Protein AF-A0A1X7VQL9-F1 (afdb_monomer_lite)

Organism: Amphimedon queenslandica (NCBI:txid400682)

Foldseek 3Di:
DLVVCVVVDVDPALVVLLVCCCVPVVVVLVVDPCSVPPPDPVSVVVVVVVVQVSLCSSNVDPPDDPVVSCVVSVD

pLDDT: mean 82.18, std 6.49, range [61.0, 91.12]

Structure (mmCIF, N/CA/C/O backbone):
data_AF-A0A1X7VQL9-F1
#
_entry.id   AF-A0A1X7VQL9-F1
#
loop_
_atom_site.group_PDB
_atom_site.id
_atom_site.type_symbol
_atom_site.label_atom_id
_atom_site.label_alt_id
_atom_site.label_comp_id
_atom_site.label_asym_id
_atom_site.label_entity_id
_atom_site.label_seq_id
_atom_site.pdbx_PDB_ins_code
_atom_site.Cartn_x
_atom_site.Cartn_y
_atom_site.Cartn_z
_atom_site.occupancy
_atom_site.B_iso_or_equiv
_atom_site.auth_seq_id
_atom_site.auth_comp_id
_atom_site.auth_asym_id
_atom_site.auth_atom_id
_atom_site.pdbx_PDB_model_num
ATOM 1 N N . MET A 1 1 ? -5.833 9.226 -3.195 1.00 76.19 1 MET A N 1
ATOM 2 C CA . MET A 1 1 ? -6.599 8.218 -2.426 1.00 76.19 1 MET A CA 1
ATOM 3 C C . MET A 1 1 ? -6.279 8.216 -0.929 1.00 76.19 1 MET A C 1
ATOM 5 O O . MET A 1 1 ? -7.133 8.619 -0.159 1.00 76.19 1 MET A O 1
ATOM 9 N N . LEU A 1 2 ? -5.065 7.847 -0.489 1.00 79.50 2 LEU A N 1
ATOM 10 C CA . LEU A 1 2 ? -4.724 7.767 0.950 1.00 79.50 2 LEU A CA 1
ATOM 11 C C . LEU A 1 2 ? -4.989 9.069 1.732 1.00 79.50 2 LEU A C 1
ATOM 13 O O . LEU A 1 2 ? -5.526 9.030 2.833 1.00 79.50 2 LEU A O 1
ATOM 17 N N . GLY A 1 3 ? -4.665 10.228 1.149 1.00 81.50 3 GLY A N 1
ATOM 18 C CA . GLY A 1 3 ? -4.954 11.529 1.767 1.00 81.50 3 GLY A CA 1
ATOM 19 C C . GLY A 1 3 ? -6.451 11.832 1.911 1.00 81.50 3 GLY A C 1
ATOM 20 O O . GLY A 1 3 ? -6.841 12.471 2.880 1.00 81.50 3 GLY A O 1
ATOM 21 N N . LEU A 1 4 ? -7.284 11.330 0.991 1.00 83.81 4 LEU A N 1
ATOM 22 C CA . LEU A 1 4 ? -8.743 11.426 1.083 1.00 83.81 4 LEU A CA 1
ATOM 23 C C . LEU A 1 4 ? -9.250 10.543 2.228 1.00 83.81 4 LEU A C 1
ATOM 25 O O . LEU A 1 4 ? -9.971 11.028 3.086 1.00 83.81 4 LEU A O 1
ATOM 29 N N . LEU A 1 5 ? -8.783 9.290 2.307 1.00 82.88 5 LEU A N 1
ATOM 30 C CA . LEU A 1 5 ? -9.141 8.373 3.396 1.00 82.88 5 LEU A CA 1
ATOM 31 C C . LEU A 1 5 ? -8.791 8.947 4.769 1.00 82.88 5 LEU A C 1
ATOM 33 O O . LEU A 1 5 ? -9.596 8.856 5.686 1.00 82.88 5 LEU A O 1
ATOM 37 N N . LYS A 1 6 ? -7.626 9.594 4.892 1.00 80.06 6 LYS A N 1
ATOM 38 C CA . LYS A 1 6 ? -7.210 10.265 6.129 1.00 80.06 6 LYS A CA 1
ATOM 39 C C . LYS A 1 6 ? -8.124 11.432 6.522 1.00 80.06 6 LYS A C 1
ATOM 41 O O . LYS A 1 6 ? -8.258 11.705 7.707 1.00 80.06 6 LYS A O 1
ATOM 46 N N . ARG A 1 7 ? -8.713 12.136 5.551 1.00 82.44 7 ARG A N 1
ATOM 47 C CA . ARG A 1 7 ? -9.627 13.264 5.800 1.00 82.44 7 ARG A CA 1
ATOM 48 C C . ARG A 1 7 ? -11.060 12.804 6.061 1.00 82.44 7 ARG A C 1
ATOM 50 O O . ARG A 1 7 ? -11.720 13.373 6.916 1.00 82.44 7 ARG A O 1
ATOM 57 N N . SER A 1 8 ? -11.527 11.789 5.339 1.00 82.69 8 SER A N 1
ATOM 58 C CA . SER A 1 8 ? -12.901 11.285 5.435 1.00 82.69 8 SER A CA 1
ATOM 59 C C . SER A 1 8 ? -13.115 10.346 6.622 1.00 82.69 8 SER A C 1
ATOM 61 O O . SER A 1 8 ? -14.207 10.313 7.176 1.00 82.69 8 SER A O 1
ATOM 63 N N . PHE A 1 9 ? -12.091 9.591 7.033 1.00 75.88 9 PHE A N 1
ATOM 64 C CA . PHE A 1 9 ? -12.185 8.636 8.136 1.00 75.88 9 PHE A CA 1
ATOM 65 C C . PHE A 1 9 ? -11.234 9.032 9.271 1.00 75.88 9 PHE A C 1
ATOM 67 O O . PHE A 1 9 ? -10.034 8.766 9.218 1.00 75.88 9 PHE A O 1
ATOM 74 N N . SER A 1 10 ? -11.789 9.632 10.329 1.00 69.56 10 SER A N 1
ATOM 75 C CA . SER A 1 10 ? -11.050 10.010 11.550 1.00 69.56 10 SER A CA 1
ATOM 76 C C . SER A 1 10 ? -10.815 8.826 12.512 1.00 69.56 10 SER A C 1
ATOM 78 O O . SER A 1 10 ? -10.191 8.958 13.562 1.00 69.56 10 SER A O 1
ATOM 80 N N . CYS A 1 11 ? -11.303 7.628 12.175 1.00 69.06 11 CYS A N 1
ATOM 81 C CA . CYS A 1 11 ? -11.225 6.460 13.050 1.00 69.06 11 CYS A CA 1
ATOM 82 C C . CYS A 1 11 ? -9.765 6.088 13.365 1.00 69.06 11 CYS A C 1
ATOM 84 O O . CYS A 1 11 ? -8.942 5.921 12.458 1.00 69.06 11 CYS A O 1
ATOM 86 N N . ASN A 1 12 ? -9.448 5.901 14.651 1.00 72.62 12 ASN A N 1
ATOM 87 C CA . ASN A 1 12 ? -8.107 5.514 15.104 1.00 72.62 12 ASN A CA 1
ATOM 88 C C . ASN A 1 12 ? -7.866 3.995 15.129 1.00 72.62 12 ASN A C 1
ATOM 90 O O . ASN A 1 12 ? -6.808 3.536 15.544 1.00 72.62 12 ASN A O 1
ATOM 94 N N . ASN A 1 13 ? -8.842 3.199 14.685 1.00 84.19 13 ASN A N 1
ATOM 95 C CA . ASN A 1 13 ? -8.733 1.748 14.724 1.00 84.19 13 ASN A CA 1
ATOM 96 C C . ASN A 1 13 ? -7.930 1.217 13.521 1.00 84.19 13 ASN A C 1
ATOM 98 O O . ASN A 1 13 ? -8.335 1.365 12.363 1.00 84.19 13 ASN A O 1
ATOM 102 N N . ILE A 1 14 ? -6.807 0.562 13.817 1.00 83.62 14 ILE A N 1
ATOM 103 C CA . ILE A 1 14 ? -5.864 -0.025 12.853 1.00 83.62 14 ILE A CA 1
ATOM 104 C C . ILE A 1 14 ? -6.580 -1.010 11.917 1.00 83.62 14 ILE A C 1
ATOM 106 O O . ILE A 1 14 ? -6.365 -0.998 10.704 1.00 83.62 14 ILE A O 1
ATOM 110 N N . THR A 1 15 ? -7.490 -1.828 12.453 1.00 85.38 15 THR A N 1
ATOM 111 C CA . THR A 1 15 ? -8.229 -2.842 11.677 1.00 85.38 15 THR A CA 1
ATOM 112 C C . THR A 1 15 ? -9.131 -2.217 10.610 1.00 85.38 15 THR A C 1
ATOM 114 O O . THR A 1 15 ? -9.166 -2.680 9.467 1.00 85.38 15 THR A O 1
ATOM 117 N N . VAL A 1 16 ? -9.810 -1.120 10.953 1.00 86.62 16 VAL A N 1
ATOM 118 C CA . VAL A 1 16 ? -10.681 -0.369 10.040 1.00 86.62 16 VAL A CA 1
ATOM 119 C C . VAL A 1 16 ? -9.847 0.304 8.955 1.00 86.62 16 VAL A C 1
ATOM 121 O O . VAL A 1 16 ? -10.156 0.167 7.771 1.00 86.62 16 VAL A O 1
ATOM 124 N N . ARG A 1 17 ? -8.732 0.951 9.324 1.00 86.19 17 ARG A N 1
ATOM 125 C CA . ARG A 1 17 ? -7.804 1.554 8.352 1.00 86.19 17 ARG A CA 1
ATOM 126 C C . ARG A 1 17 ? -7.219 0.511 7.398 1.00 86.19 17 ARG A C 1
ATOM 128 O O . ARG A 1 17 ? -7.148 0.773 6.197 1.00 86.19 17 ARG A O 1
ATOM 135 N N . LYS A 1 18 ? -6.863 -0.681 7.897 1.00 87.00 18 LYS A N 1
ATOM 136 C CA . LYS A 1 18 ? -6.401 -1.809 7.070 1.00 87.00 18 LYS A CA 1
ATOM 137 C C . LYS A 1 18 ? -7.477 -2.232 6.070 1.00 87.00 18 LYS A C 1
ATOM 139 O O . LYS A 1 18 ? -7.183 -2.326 4.881 1.00 87.00 18 LYS A O 1
ATOM 144 N N . ARG A 1 19 ? -8.722 -2.442 6.518 1.00 88.81 19 ARG A N 1
ATOM 145 C CA . ARG A 1 19 ? -9.833 -2.815 5.622 1.00 88.81 19 ARG A CA 1
ATOM 146 C C . ARG A 1 19 ? -10.085 -1.758 4.551 1.00 88.81 19 ARG A C 1
ATOM 148 O O . ARG A 1 19 ? -10.197 -2.113 3.382 1.00 88.81 19 ARG A O 1
ATOM 155 N N . LEU A 1 20 ? -10.111 -0.477 4.913 1.00 87.94 20 LEU A N 1
ATOM 156 C CA . LEU A 1 20 ? -10.287 0.625 3.959 1.00 87.94 20 LEU A CA 1
ATOM 157 C C . LEU A 1 20 ? -9.153 0.681 2.927 1.00 87.94 20 LEU A C 1
ATOM 159 O O . LEU A 1 20 ? -9.398 0.865 1.737 1.00 87.94 20 LEU A O 1
ATOM 163 N N . TYR A 1 21 ? -7.908 0.482 3.367 1.00 87.19 21 TYR A N 1
ATOM 164 C CA . TYR A 1 21 ? -6.769 0.417 2.458 1.00 87.19 21 TYR A CA 1
ATOM 165 C C . TYR A 1 21 ? -6.901 -0.741 1.462 1.00 87.19 21 TYR A C 1
ATOM 167 O O . TYR A 1 21 ? -6.738 -0.528 0.263 1.00 87.19 21 TYR A O 1
ATOM 175 N N . VAL A 1 22 ? -7.224 -1.948 1.933 1.00 87.69 22 VAL A N 1
ATOM 176 C CA . VAL A 1 22 ? -7.356 -3.124 1.059 1.00 87.69 22 VAL A CA 1
ATOM 177 C C . VAL A 1 22 ? -8.515 -2.946 0.076 1.00 87.69 22 VAL A C 1
ATOM 179 O O . VAL A 1 22 ? -8.323 -3.092 -1.125 1.00 87.69 22 VAL A O 1
ATOM 182 N 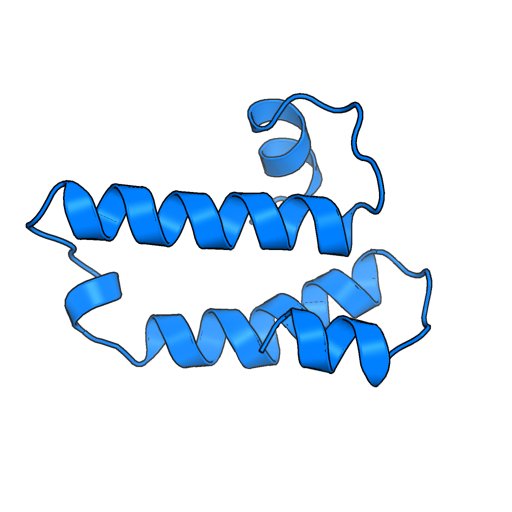N . THR A 1 23 ? -9.692 -2.563 0.568 1.00 89.62 23 THR A N 1
ATOM 183 C CA . THR A 1 23 ? -10.917 -2.463 -0.245 1.00 89.62 23 THR A CA 1
ATOM 184 C C . THR A 1 23 ? -10.872 -1.368 -1.302 1.00 89.62 23 THR A C 1
ATOM 186 O O . THR A 1 23 ? -11.407 -1.571 -2.387 1.00 89.62 23 THR A O 1
ATOM 189 N N . LEU A 1 24 ? -10.237 -0.226 -1.027 1.00 88.12 24 LEU A N 1
ATOM 190 C CA . LEU A 1 24 ? -10.208 0.895 -1.970 1.00 88.12 24 LEU A CA 1
ATOM 191 C C . LEU A 1 24 ? -8.873 0.995 -2.699 1.00 88.12 24 LEU A C 1
ATOM 193 O O . LEU A 1 24 ? -8.835 1.060 -3.923 1.00 88.12 24 LEU A O 1
ATOM 197 N N . VAL A 1 25 ? -7.764 1.027 -1.960 1.00 86.88 25 VAL A N 1
ATOM 198 C CA . VAL A 1 25 ? -6.447 1.296 -2.549 1.00 86.88 25 VAL A CA 1
ATOM 199 C C . VAL A 1 25 ? -5.867 0.041 -3.188 1.00 86.88 25 VAL A C 1
ATOM 201 O O . VAL A 1 25 ? -5.421 0.112 -4.331 1.00 86.88 25 VAL A O 1
ATOM 204 N N . ARG A 1 26 ? -5.886 -1.105 -2.490 1.00 86.88 26 ARG A N 1
ATOM 205 C CA . ARG A 1 26 ? -5.358 -2.353 -3.057 1.00 86.88 26 ARG A CA 1
ATOM 206 C C . ARG A 1 26 ? -6.221 -2.845 -4.212 1.00 86.88 26 ARG A C 1
ATOM 208 O O . ARG A 1 26 ? -5.652 -3.193 -5.233 1.00 86.88 26 ARG A O 1
ATOM 215 N N . SER A 1 27 ? -7.547 -2.767 -4.113 1.00 87.81 27 SER A N 1
ATOM 216 C CA . SER A 1 27 ? -8.444 -3.105 -5.228 1.00 87.81 27 SER A CA 1
ATOM 217 C C . SER A 1 27 ? -8.171 -2.273 -6.486 1.00 87.81 27 SER A C 1
ATOM 219 O O . SER A 1 27 ? -8.054 -2.844 -7.565 1.00 87.81 27 SER A O 1
ATOM 221 N N . LEU A 1 28 ? -7.998 -0.945 -6.367 1.00 86.75 28 LEU A N 1
ATOM 222 C CA . LEU A 1 28 ? -7.650 -0.105 -7.524 1.00 86.75 28 LEU A CA 1
ATOM 223 C C . LEU A 1 28 ? -6.272 -0.451 -8.101 1.00 86.75 28 LEU A C 1
ATOM 225 O O . LEU A 1 28 ? -6.114 -0.519 -9.314 1.00 86.75 28 LEU A O 1
ATOM 229 N N . LEU A 1 29 ? -5.267 -0.663 -7.246 1.00 84.94 29 LEU A N 1
ATOM 230 C CA . LEU A 1 29 ? -3.919 -1.024 -7.695 1.00 84.94 29 LEU A CA 1
ATOM 231 C C . LEU A 1 29 ? -3.899 -2.390 -8.385 1.00 84.94 29 LEU A C 1
ATOM 233 O O . LEU A 1 29 ? -3.252 -2.545 -9.414 1.00 84.94 29 LEU A O 1
ATOM 237 N N . SER A 1 30 ? -4.639 -3.356 -7.847 1.00 83.25 30 SER A N 1
ATOM 238 C CA . SER A 1 30 ? -4.816 -4.686 -8.424 1.00 83.25 30 SER A CA 1
ATOM 239 C C . SER A 1 30 ? -5.678 -4.683 -9.684 1.00 83.25 30 SER A C 1
ATOM 241 O O . SER A 1 30 ? -5.695 -5.679 -10.390 1.00 83.25 30 SER A O 1
ATOM 243 N N . TYR A 1 31 ? -6.380 -3.607 -10.018 1.00 86.00 31 TYR A N 1
ATOM 244 C CA . TYR A 1 31 ? -7.036 -3.520 -11.320 1.00 86.00 31 TYR A CA 1
ATOM 245 C C . TYR A 1 31 ? -6.029 -3.224 -12.447 1.00 86.00 31 TYR A C 1
ATOM 247 O O . TYR A 1 31 ? -6.193 -3.668 -13.581 1.00 86.00 31 TYR A O 1
ATOM 255 N N . CYS A 1 32 ? -4.942 -2.512 -12.141 1.00 84.44 32 CYS A N 1
ATOM 256 C CA . CYS A 1 32 ? -3.928 -2.142 -13.122 1.00 84.44 32 CYS A CA 1
ATOM 257 C C . CYS A 1 32 ? -3.012 -3.332 -13.469 1.00 84.44 32 CYS A C 1
ATOM 259 O O . CYS A 1 32 ? -2.237 -3.793 -12.632 1.00 84.44 32 CYS A O 1
ATOM 261 N N . SER A 1 33 ? -3.012 -3.781 -14.729 1.00 81.44 33 SER A N 1
ATOM 262 C CA . SER A 1 33 ? -2.184 -4.909 -15.206 1.00 81.44 33 SER A CA 1
ATOM 263 C C . SER A 1 33 ? -0.676 -4.711 -14.989 1.00 81.44 33 SER A C 1
ATOM 265 O O . SER A 1 33 ? 0.036 -5.649 -14.634 1.00 81.44 33 SER A O 1
ATOM 267 N N . GLN A 1 34 ? -0.192 -3.472 -15.113 1.00 78.75 34 GLN A N 1
ATOM 268 C CA . GLN A 1 34 ? 1.210 -3.091 -14.891 1.00 78.75 34 GLN A CA 1
ATOM 269 C C . GLN A 1 34 ? 1.681 -3.333 -13.447 1.00 78.75 34 GLN A C 1
ATOM 271 O O . GLN A 1 34 ? 2.866 -3.534 -13.203 1.00 78.75 34 GLN A O 1
ATOM 276 N N . VAL A 1 35 ? 0.755 -3.348 -12.485 1.00 83.69 35 VAL A N 1
ATOM 277 C CA . VAL A 1 35 ? 1.061 -3.575 -11.066 1.00 83.69 35 VAL A CA 1
ATOM 278 C C . VAL A 1 35 ? 1.247 -5.060 -10.760 1.00 83.69 35 VAL A C 1
ATOM 280 O O . VAL A 1 35 ? 1.985 -5.403 -9.840 1.00 83.69 35 VAL A O 1
ATOM 283 N N . TRP A 1 36 ? 0.616 -5.952 -11.531 1.00 82.56 36 TRP A N 1
ATOM 284 C CA . TRP A 1 36 ? 0.730 -7.401 -11.329 1.00 82.56 36 TRP A CA 1
ATOM 285 C C . TRP A 1 36 ? 2.106 -7.929 -11.709 1.00 82.56 36 TRP A C 1
ATOM 287 O O . TRP A 1 36 ? 2.602 -8.863 -11.083 1.00 82.56 36 TRP A O 1
ATOM 297 N N . ARG A 1 37 ? 2.712 -7.343 -12.745 1.00 82.44 37 ARG A N 1
ATOM 298 C CA . ARG A 1 37 ? 4.066 -7.668 -13.197 1.00 82.44 37 ARG A CA 1
ATOM 299 C C . ARG A 1 37 ? 4.796 -6.401 -13.641 1.00 82.44 37 ARG A C 1
ATOM 301 O O . ARG A 1 37 ? 4.898 -6.152 -14.842 1.00 82.44 37 ARG A O 1
ATOM 308 N N . PRO A 1 38 ? 5.304 -5.600 -12.692 1.00 81.81 38 PRO A N 1
ATOM 309 C CA . PRO A 1 38 ? 6.103 -4.436 -13.031 1.00 81.81 38 PRO A CA 1
ATOM 310 C C . PRO A 1 38 ? 7.426 -4.907 -13.644 1.00 81.81 38 PRO A C 1
ATOM 312 O O . PRO A 1 38 ? 8.201 -5.620 -13.009 1.00 81.81 38 PRO A O 1
ATOM 315 N N . SER A 1 39 ? 7.675 -4.531 -14.894 1.00 83.19 39 SER A N 1
ATOM 316 C CA . SER A 1 39 ? 8.919 -4.849 -15.607 1.00 83.19 39 SER A CA 1
ATOM 317 C C . SER A 1 39 ? 9.999 -3.787 -15.397 1.00 83.19 39 SER A C 1
ATOM 319 O O . SER A 1 39 ? 11.186 -4.066 -15.557 1.00 83.19 39 SER A O 1
ATOM 321 N N . LEU A 1 40 ? 9.606 -2.571 -15.004 1.00 89.00 40 LEU A N 1
ATOM 322 C CA . LEU A 1 40 ? 10.507 -1.449 -14.783 1.00 89.00 40 LEU A CA 1
ATOM 323 C C . LEU A 1 40 ? 10.771 -1.236 -13.287 1.00 89.00 40 LEU A C 1
ATOM 325 O O . LEU A 1 40 ? 9.848 -1.152 -12.476 1.00 89.00 40 LEU A O 1
ATOM 329 N N . ILE A 1 41 ? 12.041 -1.025 -12.924 1.00 89.44 41 ILE A N 1
ATOM 330 C CA . ILE A 1 41 ? 12.467 -0.731 -11.540 1.00 89.44 41 ILE A CA 1
ATOM 331 C C . ILE A 1 41 ? 11.706 0.472 -10.962 1.00 89.44 41 ILE A C 1
ATOM 333 O O . ILE A 1 41 ? 11.352 0.498 -9.785 1.00 89.44 41 ILE A O 1
ATOM 337 N N . ARG A 1 42 ? 11.408 1.470 -11.800 1.00 89.81 42 ARG A N 1
ATOM 338 C CA . ARG A 1 42 ? 10.656 2.667 -11.408 1.00 89.81 42 ARG A CA 1
ATOM 339 C C . ARG A 1 42 ? 9.259 2.329 -10.882 1.00 89.81 42 ARG A C 1
ATOM 341 O O . ARG A 1 42 ? 8.829 2.939 -9.903 1.00 89.81 42 ARG A O 1
ATOM 348 N N . ASP A 1 43 ? 8.584 1.359 -11.489 1.00 88.25 43 ASP A N 1
ATOM 349 C CA . ASP A 1 43 ? 7.230 0.962 -11.098 1.00 88.25 43 ASP A CA 1
ATOM 350 C C . ASP A 1 43 ? 7.253 0.208 -9.770 1.00 88.25 43 ASP A C 1
ATOM 352 O O . ASP A 1 43 ? 6.457 0.508 -8.882 1.00 88.25 43 ASP A O 1
ATOM 356 N N . ILE A 1 44 ? 8.246 -0.666 -9.579 1.00 87.75 44 ILE A N 1
ATOM 357 C CA . ILE A 1 44 ? 8.494 -1.357 -8.305 1.00 87.75 44 ILE A CA 1
ATOM 358 C C . ILE A 1 44 ? 8.728 -0.338 -7.182 1.00 87.75 44 ILE A C 1
ATOM 360 O O . ILE A 1 44 ? 8.064 -0.376 -6.146 1.00 87.75 44 ILE A O 1
ATOM 364 N N . VAL A 1 45 ? 9.615 0.636 -7.404 1.00 91.12 45 VAL A N 1
ATOM 365 C CA . VAL A 1 45 ? 9.919 1.684 -6.416 1.00 91.12 45 VAL A CA 1
ATOM 366 C C . VAL A 1 45 ? 8.686 2.542 -6.112 1.00 91.12 45 VAL A C 1
ATOM 368 O O . VAL A 1 45 ? 8.460 2.930 -4.961 1.00 91.12 45 VAL A O 1
ATOM 371 N N . ASN A 1 46 ? 7.867 2.849 -7.118 1.00 89.06 46 ASN A N 1
ATOM 372 C CA . 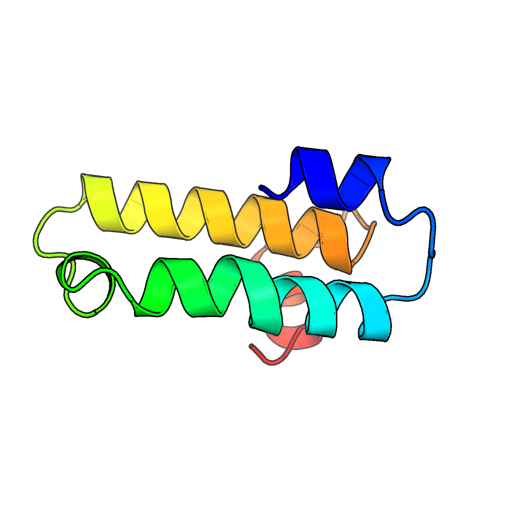ASN A 1 46 ? 6.630 3.600 -6.921 1.00 89.06 46 ASN A CA 1
ATOM 373 C C . ASN A 1 46 ? 5.605 2.808 -6.098 1.00 89.06 46 ASN A C 1
ATOM 375 O O . ASN A 1 46 ? 5.007 3.372 -5.177 1.00 89.06 46 ASN A O 1
ATOM 379 N N . LEU A 1 47 ? 5.449 1.510 -6.367 1.00 88.56 47 LEU A N 1
ATOM 380 C CA . LEU A 1 47 ? 4.583 0.623 -5.590 1.00 88.56 47 LEU A CA 1
ATOM 381 C C . LEU A 1 47 ? 5.039 0.517 -4.133 1.00 88.56 47 LEU A C 1
ATOM 383 O O . LEU A 1 47 ? 4.230 0.716 -3.223 1.00 88.56 47 LEU A O 1
ATOM 387 N N . GLU A 1 48 ? 6.338 0.334 -3.890 1.00 88.56 48 GLU A N 1
ATOM 388 C CA . GLU A 1 48 ? 6.887 0.320 -2.531 1.00 88.56 48 GLU A CA 1
ATOM 389 C C . GLU A 1 48 ? 6.639 1.636 -1.787 1.00 88.56 48 GLU A C 1
ATOM 391 O O . GLU A 1 48 ? 6.310 1.640 -0.598 1.00 88.56 48 GLU A O 1
ATOM 396 N N . ARG A 1 49 ? 6.773 2.784 -2.463 1.00 88.75 49 ARG A N 1
ATOM 397 C CA . ARG A 1 49 ? 6.491 4.095 -1.854 1.00 88.75 49 ARG A CA 1
ATOM 398 C C . ARG A 1 49 ? 5.033 4.212 -1.422 1.00 88.75 49 ARG A C 1
ATOM 400 O O . ARG A 1 49 ? 4.762 4.770 -0.354 1.00 88.75 49 ARG A O 1
ATOM 407 N N . ILE A 1 50 ? 4.101 3.701 -2.227 1.00 87.69 50 ILE A N 1
ATOM 408 C CA . ILE A 1 50 ? 2.676 3.670 -1.882 1.00 87.69 50 ILE A CA 1
ATOM 409 C C . ILE A 1 50 ? 2.458 2.764 -0.670 1.00 87.69 50 ILE A C 1
ATOM 411 O O . ILE A 1 50 ? 1.825 3.195 0.296 1.00 87.69 50 ILE A O 1
ATOM 415 N N . GLN A 1 51 ? 3.049 1.567 -0.673 1.00 87.00 51 GLN A N 1
ATOM 416 C CA . GLN A 1 51 ? 2.956 0.625 0.437 1.00 87.00 51 GLN A CA 1
ATOM 417 C C . GLN A 1 51 ? 3.515 1.221 1.735 1.00 87.00 51 GLN A C 1
ATOM 419 O O . GLN A 1 51 ? 2.822 1.211 2.744 1.00 87.00 51 GLN A O 1
ATOM 424 N N . ARG A 1 52 ? 4.696 1.856 1.713 1.00 87.44 52 ARG A N 1
ATOM 425 C CA . ARG A 1 52 ? 5.279 2.546 2.883 1.00 87.44 52 ARG A CA 1
ATOM 426 C C . ARG A 1 52 ? 4.362 3.627 3.451 1.00 87.44 52 ARG A C 1
ATOM 428 O O . ARG A 1 52 ? 4.226 3.748 4.668 1.00 87.44 52 ARG A O 1
ATOM 435 N N . ARG A 1 53 ? 3.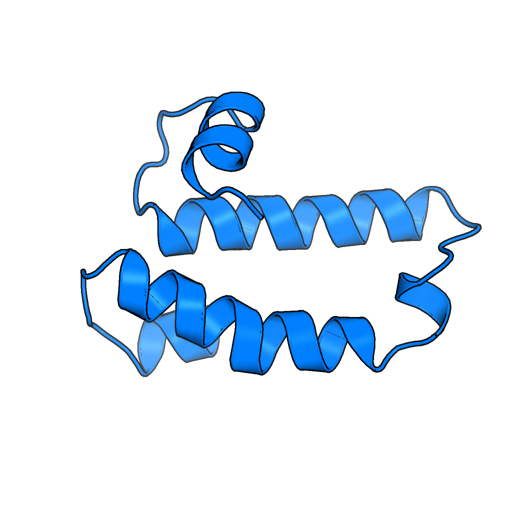736 4.436 2.588 1.00 86.69 53 ARG A N 1
ATOM 436 C CA . ARG A 1 53 ? 2.777 5.471 3.018 1.00 86.69 53 ARG A CA 1
ATOM 437 C C . ARG A 1 53 ? 1.523 4.851 3.629 1.00 86.69 53 ARG A C 1
ATOM 439 O O . ARG A 1 53 ? 1.030 5.361 4.632 1.00 86.69 53 ARG A O 1
ATOM 446 N N . ALA A 1 54 ? 1.032 3.759 3.050 1.00 85.25 54 ALA A N 1
ATOM 447 C CA . ALA A 1 54 ? -0.110 3.026 3.574 1.00 85.25 54 ALA A CA 1
ATOM 448 C C . ALA A 1 54 ? 0.188 2.403 4.941 1.00 85.25 54 ALA A C 1
ATOM 450 O O . ALA A 1 54 ? -0.609 2.573 5.858 1.00 85.25 54 ALA A O 1
ATOM 451 N N . SER A 1 55 ? 1.352 1.772 5.115 1.00 85.50 55 SER A N 1
ATOM 452 C CA . SER A 1 55 ? 1.754 1.175 6.391 1.00 85.50 55 SER A CA 1
ATOM 453 C C . SER A 1 55 ? 1.751 2.201 7.522 1.00 85.50 55 SER A C 1
ATOM 455 O O . SER A 1 55 ? 1.152 1.966 8.567 1.00 85.50 55 SER A O 1
ATOM 457 N N . LYS A 1 56 ? 2.331 3.383 7.274 1.00 84.31 56 LYS A N 1
ATOM 458 C CA . LYS A 1 56 ? 2.339 4.498 8.234 1.00 84.31 56 LYS A CA 1
ATOM 459 C C . LYS A 1 56 ? 0.936 5.017 8.543 1.00 84.31 56 LYS A C 1
ATOM 461 O O . LYS A 1 56 ? 0.642 5.358 9.681 1.00 84.31 56 LYS A O 1
ATOM 466 N N . PHE A 1 57 ? 0.058 5.079 7.541 1.00 82.88 57 PHE A N 1
ATOM 467 C CA . PHE A 1 57 ? -1.329 5.495 7.748 1.00 82.88 57 PHE A CA 1
ATOM 468 C C . PHE A 1 57 ? -2.109 4.499 8.618 1.00 82.88 57 PHE A C 1
ATOM 470 O O . PHE A 1 57 ? -2.839 4.908 9.521 1.00 82.88 57 PHE A O 1
ATOM 477 N N . ILE A 1 58 ? -1.947 3.199 8.357 1.00 8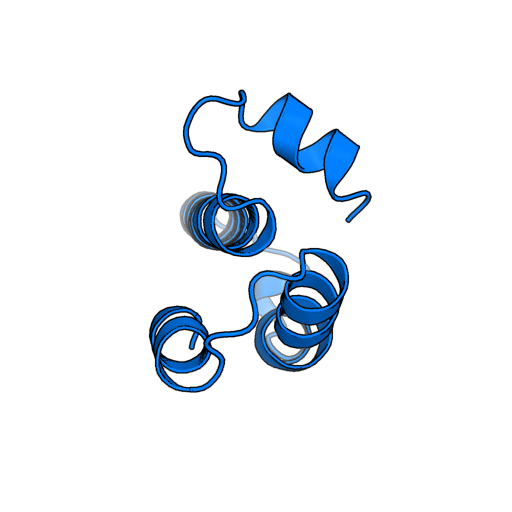3.94 58 ILE A N 1
ATOM 478 C CA . ILE A 1 58 ? -2.677 2.144 9.064 1.00 83.94 58 ILE A CA 1
ATOM 479 C C . ILE A 1 58 ? -2.190 2.026 10.507 1.00 83.94 58 ILE A C 1
ATOM 481 O O . ILE A 1 58 ? -3.016 2.023 11.415 1.00 83.94 58 ILE A O 1
ATOM 485 N N . LEU A 1 59 ? -0.871 1.963 10.708 1.00 81.94 59 LEU A N 1
ATOM 486 C CA . LEU A 1 59 ? -0.280 1.763 12.028 1.00 81.94 59 LEU A CA 1
ATOM 487 C C . LEU A 1 59 ? -0.308 3.039 12.877 1.00 81.94 59 LEU A C 1
ATOM 489 O O . LEU A 1 59 ? -0.288 2.967 14.095 1.00 81.94 59 LEU A O 1
ATOM 493 N N . SER A 1 60 ? -0.354 4.219 12.246 1.00 76.25 60 SER A N 1
ATOM 494 C CA . SER A 1 60 ? -0.193 5.524 12.905 1.00 76.25 60 SER A CA 1
ATOM 495 C C . SER A 1 60 ? 1.141 5.710 13.648 1.00 76.25 60 SER A C 1
ATOM 497 O O . SER A 1 60 ? 1.397 6.800 14.158 1.00 76.25 60 SER A O 1
ATOM 499 N N . ASP A 1 61 ? 2.001 4.690 13.648 1.00 70.94 61 ASP A N 1
ATOM 500 C CA . ASP A 1 61 ? 3.347 4.689 14.196 1.00 70.94 61 ASP A CA 1
ATOM 501 C C . ASP A 1 61 ? 4.375 5.023 13.117 1.00 70.94 61 ASP A C 1
ATOM 503 O O . ASP A 1 61 ? 4.505 4.355 12.088 1.00 70.94 61 ASP A O 1
ATOM 507 N N . TYR A 1 62 ? 5.132 6.088 13.370 1.00 68.56 62 TYR A N 1
ATOM 508 C CA . TYR A 1 62 ? 6.184 6.578 12.477 1.00 68.56 62 TYR A CA 1
ATOM 509 C C . TYR A 1 62 ? 7.583 6.114 12.899 1.00 68.56 62 TYR A C 1
ATOM 511 O O . TYR A 1 62 ? 8.549 6.432 12.205 1.00 68.56 62 TYR A O 1
ATOM 519 N N . LYS A 1 63 ? 7.689 5.382 14.019 1.00 68.81 63 LYS A N 1
ATOM 520 C CA . LYS A 1 63 ? 8.959 4.943 14.616 1.00 68.81 63 LYS A CA 1
ATOM 521 C C . LYS A 1 63 ? 9.391 3.531 14.203 1.00 68.81 63 LYS A C 1
ATOM 523 O O . LYS A 1 63 ? 10.579 3.241 14.256 1.00 68.81 63 LYS A O 1
ATOM 528 N N . CYS A 1 64 ? 8.464 2.670 13.786 1.00 68.25 64 CYS A N 1
ATOM 529 C CA . CYS A 1 64 ? 8.772 1.286 13.424 1.00 68.25 64 CYS A CA 1
ATOM 530 C C . CYS A 1 64 ? 9.513 1.181 12.079 1.00 68.25 64 CYS A C 1
ATOM 532 O O . CYS A 1 64 ? 9.232 1.922 11.127 1.00 68.25 64 CYS A O 1
ATOM 534 N N . THR A 1 65 ? 10.443 0.225 11.985 1.00 78.69 65 THR A N 1
ATOM 535 C CA . THR A 1 65 ? 11.144 -0.103 10.737 1.00 78.69 65 THR A CA 1
ATOM 536 C C . THR A 1 65 ? 10.142 -0.615 9.707 1.00 78.69 65 THR A C 1
ATOM 538 O O . THR A 1 65 ? 9.200 -1.329 10.040 1.00 78.69 65 THR A O 1
ATOM 541 N N . TYR A 1 66 ? 10.346 -0.301 8.423 1.00 77.25 66 TYR A N 1
ATOM 542 C CA . TYR A 1 66 ? 9.417 -0.712 7.362 1.00 77.25 66 TYR A CA 1
ATOM 543 C C . TYR A 1 66 ? 9.155 -2.227 7.330 1.00 77.25 66 TYR A C 1
ATOM 545 O O . TYR A 1 66 ? 8.019 -2.631 7.094 1.00 77.25 66 TYR A O 1
ATOM 553 N N . LYS A 1 67 ? 10.177 -3.046 7.612 1.00 79.31 67 LYS A N 1
ATOM 554 C CA . LYS A 1 67 ? 10.053 -4.509 7.706 1.00 79.31 67 LYS A CA 1
ATOM 555 C C . LYS A 1 67 ? 9.102 -4.928 8.831 1.00 79.31 67 LYS A C 1
ATOM 557 O O . LYS A 1 67 ? 8.188 -5.705 8.583 1.00 79.31 67 LYS A O 1
ATOM 562 N N . ASP A 1 68 ? 9.258 -4.344 10.014 1.00 79.06 68 ASP A N 1
ATOM 563 C CA . ASP A 1 68 ? 8.425 -4.640 11.185 1.00 79.06 68 ASP A CA 1
ATOM 564 C C . ASP A 1 68 ? 6.972 -4.214 10.947 1.00 79.06 68 ASP A C 1
ATOM 566 O O . ASP A 1 68 ? 6.047 -4.981 11.205 1.00 79.06 68 ASP A O 1
ATOM 570 N N . CYS A 1 69 ? 6.761 -3.041 10.333 1.00 78.06 69 CYS A N 1
ATOM 571 C CA . CYS A 1 69 ? 5.431 -2.593 9.912 1.00 78.06 69 CYS A CA 1
ATOM 572 C C . CYS A 1 69 ? 4.768 -3.577 8.940 1.00 78.06 69 CYS A C 1
ATOM 574 O O . CYS A 1 69 ? 3.553 -3.754 8.970 1.00 78.06 69 CYS A O 1
ATOM 576 N N . LEU A 1 70 ? 5.551 -4.180 8.043 1.00 78.88 70 LEU A N 1
ATOM 577 C CA . LEU A 1 70 ? 5.070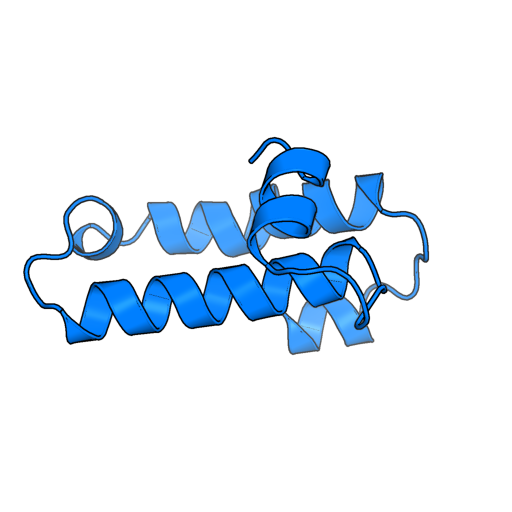 -5.156 7.068 1.00 78.88 70 LEU A CA 1
ATOM 578 C C . LEU A 1 70 ? 4.632 -6.454 7.755 1.00 78.88 70 LEU A C 1
ATOM 580 O O . LEU A 1 70 ? 3.526 -6.928 7.499 1.00 78.88 70 LEU A O 1
ATOM 584 N N . ILE A 1 71 ? 5.454 -6.963 8.676 1.00 80.44 71 ILE A N 1
ATOM 585 C CA . ILE A 1 71 ? 5.158 -8.156 9.482 1.00 80.44 71 ILE A CA 1
ATOM 586 C C . ILE A 1 71 ? 3.886 -7.934 10.308 1.00 80.44 71 ILE A C 1
ATOM 588 O O . ILE A 1 71 ? 2.970 -8.752 10.284 1.00 80.44 71 ILE A O 1
ATOM 592 N N . GLN A 1 72 ? 3.783 -6.785 10.977 1.00 74.44 72 GLN A N 1
ATOM 593 C CA . GLN A 1 72 ? 2.642 -6.444 11.824 1.00 74.44 72 GLN A CA 1
ATOM 594 C C . GLN A 1 72 ? 1.341 -6.270 11.028 1.00 74.44 72 GLN A C 1
ATOM 596 O O . GLN A 1 72 ? 0.250 -6.549 11.527 1.00 74.44 72 GLN A O 1
ATOM 601 N N . LEU A 1 73 ? 1.442 -5.819 9.776 1.00 73.69 73 LEU A N 1
ATOM 602 C CA . LEU A 1 73 ? 0.285 -5.653 8.908 1.00 73.69 73 LEU A CA 1
ATOM 603 C C . LEU A 1 73 ? -0.165 -6.944 8.231 1.00 73.69 73 LEU A C 1
ATOM 605 O O . LEU A 1 73 ? -1.297 -6.934 7.754 1.00 73.69 73 LEU A O 1
ATOM 609 N N . ASN A 1 74 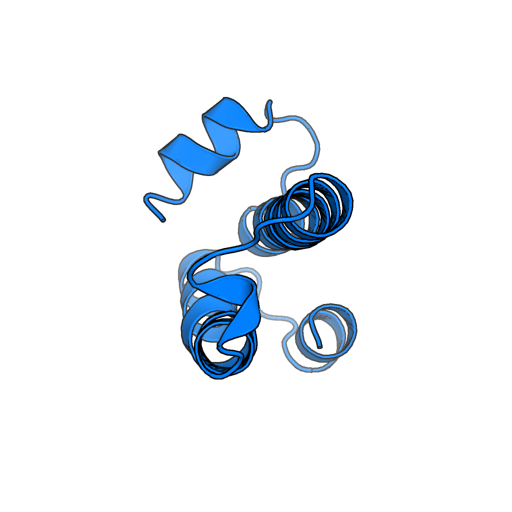? 0.641 -8.013 8.222 1.00 67.56 74 ASN A N 1
ATOM 610 C CA . ASN A 1 74 ? 0.329 -9.328 7.644 1.00 67.56 74 ASN A CA 1
ATOM 611 C C . ASN A 1 74 ? -0.447 -9.186 6.311 1.00 67.56 74 ASN A C 1
ATOM 613 O O . ASN A 1 74 ? -1.664 -9.418 6.248 1.00 67.56 74 ASN A O 1
ATOM 617 N N . LEU A 1 75 ? 0.226 -8.582 5.323 1.00 61.00 75 LEU A N 1
ATOM 618 C CA . LEU A 1 75 ? -0.317 -7.998 4.085 1.00 61.00 75 LEU A CA 1
ATOM 619 C C . LEU A 1 75 ? 0.271 -8.680 2.845 1.00 61.00 75 LEU A C 1
ATOM 621 O O . LEU A 1 75 ? 1.452 -9.072 2.915 1.00 61.00 75 LEU A O 1
#

Secondary structure (DSSP, 8-state):
-HHHHHHH-----HHHHHHHIIIIIIHHHHH-HHHHS--SHHHHHHHHHHHHHHHHHHH--SSS-HHHHHHHHT-

Sequence (75 aa):
MLGLLKRSFSCNNITVRKRLYVTLVRSLLSYCSQVWRPSLIRDIVNLERIQRRASKFILSDYKCTYKDCLIQLNL

Radius of gyration: 12.67 Å; chains: 1; bounding box: 25×23×31 Å